Protein AF-A0A8T1JBS8-F1 (afdb_monomer_lite)

Organism: NCBI:txid29920

Radius of gyration: 24.1 Å; chains: 1; bounding box: 53×66×50 Å

Structure (mmCIF, N/CA/C/O backbone):
data_AF-A0A8T1JBS8-F1
#
_entry.id   AF-A0A8T1JBS8-F1
#
loop_
_atom_site.group_PDB
_atom_site.id
_atom_site.type_symbol
_atom_site.label_atom_id
_atom_site.label_alt_id
_atom_site.label_comp_id
_atom_site.label_asym_id
_atom_site.label_entity_id
_atom_site.label_seq_id
_atom_site.pdbx_PDB_ins_code
_atom_site.Cartn_x
_atom_site.Cartn_y
_atom_site.Cartn_z
_atom_site.occupancy
_atom_site.B_iso_or_equiv
_atom_site.auth_seq_id
_atom_site.auth_comp_id
_atom_site.auth_asym_id
_atom_site.auth_atom_id
_atom_site.pdbx_PDB_model_num
ATOM 1 N N . MET A 1 1 ? 14.428 -13.056 30.575 1.00 50.62 1 MET A N 1
ATOM 2 C CA . MET A 1 1 ? 13.848 -11.720 30.832 1.00 50.62 1 MET A CA 1
ATOM 3 C C . MET A 1 1 ? 12.340 -11.831 30.659 1.00 50.62 1 MET A C 1
ATOM 5 O O . MET A 1 1 ? 11.921 -12.219 29.578 1.00 50.62 1 MET A O 1
ATOM 9 N N . LYS A 1 2 ? 11.546 -11.621 31.718 1.00 61.84 2 LYS A N 1
ATOM 10 C CA . LYS A 1 2 ? 10.073 -11.678 31.658 1.00 61.84 2 LYS A CA 1
ATOM 11 C C . LYS A 1 2 ? 9.541 -10.281 31.322 1.00 61.84 2 LYS A C 1
ATOM 13 O O . LYS A 1 2 ? 9.930 -9.324 31.987 1.00 61.84 2 LYS A O 1
ATOM 18 N N . PHE A 1 3 ? 8.706 -10.166 30.292 1.00 61.50 3 PHE A N 1
ATOM 19 C CA . PHE A 1 3 ? 7.931 -8.949 30.039 1.00 61.50 3 PHE A CA 1
ATOM 20 C C . PHE A 1 3 ? 6.861 -8.809 31.137 1.00 61.50 3 PHE A C 1
ATOM 22 O O . PHE A 1 3 ? 6.291 -9.831 31.522 1.00 61.50 3 PHE A O 1
ATOM 29 N N . PRO A 1 4 ? 6.591 -7.602 31.670 1.00 75.69 4 PRO A N 1
ATOM 30 C CA . PRO A 1 4 ? 5.461 -7.397 32.572 1.00 75.69 4 PRO A CA 1
ATOM 31 C C . PRO A 1 4 ? 4.165 -7.719 31.821 1.00 75.69 4 PRO A C 1
ATOM 33 O O . PRO A 1 4 ? 4.002 -7.271 30.681 1.00 75.69 4 PRO A O 1
ATOM 36 N N . GLU A 1 5 ? 3.274 -8.493 32.443 1.00 64.06 5 GLU A N 1
ATOM 37 C CA . GLU A 1 5 ? 2.110 -9.105 31.779 1.00 64.06 5 GLU A CA 1
ATOM 38 C C . GLU A 1 5 ? 1.086 -8.109 31.200 1.00 64.06 5 GLU A C 1
ATOM 40 O O . GLU A 1 5 ? 0.268 -8.511 30.387 1.00 64.06 5 GLU A O 1
ATOM 45 N N . ASP A 1 6 ? 1.204 -6.804 31.468 1.00 61.91 6 ASP A N 1
ATOM 46 C CA . ASP A 1 6 ? 0.238 -5.785 31.028 1.00 61.91 6 ASP A CA 1
ATOM 47 C C . ASP A 1 6 ? 0.905 -4.551 30.391 1.00 61.91 6 ASP A C 1
ATOM 49 O O . ASP A 1 6 ? 0.635 -3.404 30.746 1.00 61.91 6 ASP A O 1
ATOM 53 N N . THR A 1 7 ? 1.839 -4.750 29.457 1.00 68.00 7 THR A N 1
ATOM 54 C CA . THR A 1 7 ? 2.610 -3.633 28.860 1.00 68.00 7 THR A CA 1
ATOM 55 C C . THR A 1 7 ? 1.908 -2.885 27.723 1.00 68.00 7 THR A C 1
ATOM 57 O O . THR A 1 7 ? 2.415 -1.856 27.273 1.00 68.00 7 THR A O 1
ATOM 60 N N . ILE A 1 8 ? 0.731 -3.338 27.278 1.00 72.88 8 ILE A N 1
ATOM 61 C CA . ILE A 1 8 ? -0.084 -2.614 26.295 1.00 72.88 8 ILE A CA 1
ATOM 62 C C . ILE A 1 8 ? -1.314 -2.053 27.016 1.00 72.88 8 ILE A C 1
ATOM 64 O O . ILE A 1 8 ? -2.174 -2.829 27.435 1.00 72.88 8 ILE A O 1
ATOM 68 N N . PRO A 1 9 ? -1.432 -0.722 27.173 1.00 75.94 9 PRO A N 1
ATOM 69 C CA . PRO A 1 9 ? -2.581 -0.138 27.845 1.00 75.94 9 PRO A CA 1
ATOM 70 C C . PRO A 1 9 ? -3.864 -0.475 27.079 1.00 75.94 9 PRO A C 1
ATOM 72 O O . PRO A 1 9 ? -3.924 -0.372 25.853 1.00 75.94 9 PRO A O 1
ATOM 75 N N . ASN A 1 10 ? -4.914 -0.846 27.810 1.00 79.81 10 ASN A N 1
ATOM 76 C CA . ASN A 1 10 ? -6.240 -1.058 27.238 1.00 79.81 10 ASN A CA 1
ATOM 77 C C . ASN A 1 10 ? -6.840 0.295 26.817 1.00 79.81 10 ASN A C 1
ATOM 79 O O . ASN A 1 10 ? -7.503 0.980 27.599 1.00 79.81 10 ASN A O 1
ATOM 83 N N . VAL A 1 11 ? -6.564 0.707 25.580 1.00 82.62 11 VAL A N 1
ATOM 84 C CA . VAL A 1 11 ? -7.058 1.965 25.015 1.00 82.62 11 VAL A CA 1
ATOM 85 C C . VAL A 1 11 ? -8.442 1.747 24.406 1.00 82.62 11 VAL A C 1
ATOM 87 O O . VAL A 1 11 ? -8.603 1.106 23.367 1.00 82.62 11 VAL A O 1
ATOM 90 N N . LYS A 1 12 ? -9.469 2.342 25.022 1.00 88.50 12 LYS A N 1
ATOM 91 C CA . LYS A 1 12 ? -10.820 2.397 24.449 1.00 88.50 12 LYS A CA 1
ATOM 92 C C . LYS A 1 12 ? -10.935 3.587 23.502 1.00 88.50 12 LYS A C 1
ATOM 94 O O . LYS A 1 12 ? -10.988 4.735 23.929 1.00 88.50 12 LYS A O 1
ATOM 99 N N . LEU A 1 13 ? -11.015 3.305 22.207 1.00 90.50 13 LEU A N 1
ATOM 100 C CA . LEU A 1 13 ? -11.254 4.331 21.193 1.00 90.50 13 LEU A CA 1
ATOM 101 C C . LEU A 1 13 ? -12.722 4.772 21.182 1.00 90.50 13 LEU A C 1
ATOM 103 O O . LEU A 1 13 ? -13.633 3.949 21.336 1.00 90.50 13 LEU A O 1
ATOM 107 N N . SER A 1 14 ? -12.951 6.063 20.929 1.00 95.12 14 SER A N 1
ATOM 108 C CA . SER A 1 14 ? -14.286 6.573 20.618 1.00 95.12 14 SER A CA 1
ATOM 109 C C . SER A 1 14 ? -14.818 5.928 19.331 1.00 95.12 14 SER A C 1
ATOM 111 O O . SER A 1 14 ? -14.056 5.481 18.468 1.00 95.12 14 SER A O 1
ATOM 113 N N . LYS A 1 15 ? -16.148 5.877 19.179 1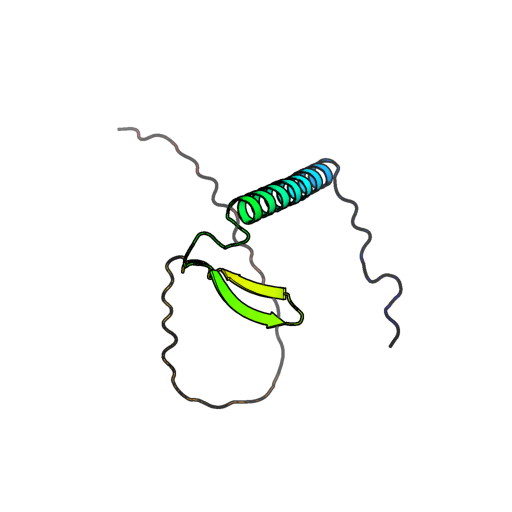.00 96.38 15 LYS A N 1
ATOM 114 C CA . LYS A 1 15 ? -16.783 5.297 17.981 1.00 96.38 15 LYS A CA 1
ATOM 115 C C . LYS A 1 15 ? -16.337 6.010 16.699 1.00 96.38 15 LYS A C 1
ATOM 117 O O . LYS A 1 15 ? -16.092 5.353 15.693 1.00 96.38 15 LYS A O 1
ATOM 122 N N . THR A 1 16 ? -16.191 7.333 16.759 1.00 96.94 16 THR A N 1
ATOM 123 C CA . THR A 1 16 ? -15.764 8.170 15.632 1.00 96.94 16 THR A CA 1
ATOM 124 C C . THR A 1 16 ? -14.320 7.891 15.232 1.00 96.94 16 THR A C 1
ATOM 126 O O . THR A 1 16 ? -14.054 7.668 14.054 1.00 96.94 16 THR A O 1
ATOM 129 N N . LEU A 1 17 ? -13.401 7.825 16.200 1.00 96.81 17 LEU A N 1
ATOM 130 C CA . LEU A 1 17 ? -11.993 7.531 15.934 1.00 96.81 17 LEU A CA 1
ATOM 131 C C . LEU A 1 17 ? -11.811 6.114 15.382 1.00 96.81 17 LEU A C 1
ATOM 133 O O . LEU A 1 17 ? -11.064 5.914 14.430 1.00 96.81 17 LEU A O 1
ATOM 137 N N . ARG A 1 18 ? -12.551 5.135 15.918 1.00 96.81 18 ARG A N 1
ATOM 138 C CA . ARG A 1 18 ? -12.550 3.767 15.383 1.00 96.81 18 ARG A CA 1
ATOM 139 C C . ARG A 1 18 ? -13.022 3.733 13.928 1.00 96.81 18 ARG A C 1
ATOM 141 O O . ARG A 1 18 ? -12.366 3.113 13.102 1.00 96.81 18 ARG A O 1
ATOM 148 N N . ALA A 1 19 ? -14.124 4.412 13.610 1.00 97.44 19 ALA A N 1
ATOM 149 C CA . ALA A 1 19 ? -14.632 4.483 12.241 1.00 97.44 19 ALA A CA 1
ATOM 150 C C . ALA A 1 19 ? -13.640 5.174 11.288 1.00 97.44 19 ALA A C 1
ATOM 152 O O . ALA A 1 19 ? -13.470 4.728 10.157 1.00 97.44 19 ALA A O 1
ATOM 153 N N . ALA A 1 20 ? -12.956 6.229 11.745 1.00 97.81 20 ALA A N 1
ATOM 154 C CA . ALA A 1 20 ? -11.925 6.906 10.962 1.00 97.81 20 ALA A CA 1
ATOM 155 C C . ALA A 1 20 ? -10.740 5.979 10.644 1.00 97.81 20 ALA A C 1
ATOM 157 O O . ALA A 1 20 ? -10.364 5.868 9.480 1.00 97.81 20 ALA A O 1
ATOM 158 N N . LEU A 1 21 ? -10.224 5.255 11.644 1.00 97.50 21 LEU A N 1
ATOM 159 C CA . LEU A 1 21 ? -9.131 4.295 11.454 1.00 97.50 21 LEU A CA 1
ATOM 160 C C . LEU A 1 21 ? -9.521 3.141 10.528 1.00 97.50 21 LEU A C 1
ATOM 162 O O . LEU A 1 21 ? -8.725 2.744 9.684 1.00 97.50 21 LEU A O 1
ATOM 166 N N . ILE A 1 22 ? -10.749 2.622 10.646 1.00 98.00 22 ILE A N 1
ATOM 167 C CA . ILE A 1 22 ? -11.253 1.584 9.735 1.00 98.00 22 ILE A CA 1
ATOM 168 C C . ILE A 1 22 ? -11.257 2.110 8.296 1.00 98.00 22 ILE A C 1
ATOM 170 O O . ILE A 1 22 ? -10.710 1.464 7.407 1.00 98.00 22 ILE A O 1
ATOM 174 N N . ARG A 1 23 ? -11.803 3.310 8.065 1.00 98.38 23 ARG A N 1
ATOM 175 C CA . ARG A 1 23 ? -11.835 3.920 6.727 1.00 98.38 23 ARG A CA 1
ATOM 176 C C . ARG A 1 23 ? -10.441 4.148 6.151 1.00 98.38 23 ARG A C 1
ATOM 178 O O . ARG A 1 23 ? -10.239 3.945 4.953 1.00 98.38 23 ARG A O 1
ATOM 185 N N . GLU A 1 24 ? -9.498 4.593 6.973 1.00 98.25 24 GLU A N 1
ATOM 186 C CA . GLU A 1 24 ? -8.108 4.782 6.559 1.00 98.25 24 GLU A CA 1
ATOM 187 C C . GLU A 1 24 ? -7.465 3.445 6.181 1.00 98.25 24 GLU A C 1
ATOM 189 O O . GLU A 1 24 ? -6.933 3.317 5.080 1.00 98.25 24 GLU A O 1
ATOM 194 N N . ALA A 1 25 ? -7.598 2.426 7.034 1.00 98.44 25 ALA A N 1
ATOM 195 C CA . ALA A 1 25 ? -7.068 1.092 6.777 1.00 98.44 25 ALA A CA 1
ATOM 196 C C . ALA A 1 25 ? -7.631 0.498 5.479 1.00 98.44 25 ALA A C 1
ATOM 198 O O . ALA A 1 25 ? -6.875 0.036 4.627 1.00 98.44 25 ALA A O 1
ATOM 199 N N . GLU A 1 26 ? -8.946 0.580 5.274 1.00 98.56 26 GLU A N 1
ATOM 200 C CA . GLU A 1 26 ? -9.572 0.148 4.025 1.00 98.56 26 GLU A CA 1
ATOM 201 C C . GLU A 1 26 ? -9.041 0.911 2.807 1.00 98.56 26 GLU A C 1
ATOM 203 O O . GLU A 1 26 ? -8.872 0.340 1.731 1.00 98.56 26 GLU A O 1
ATOM 208 N N . THR A 1 27 ? -8.783 2.209 2.960 1.00 98.50 27 THR A N 1
ATOM 209 C CA . THR A 1 27 ? -8.244 3.037 1.878 1.00 98.50 27 THR A CA 1
ATOM 210 C C . THR A 1 27 ? -6.829 2.604 1.519 1.00 98.50 27 THR A C 1
ATOM 212 O O . THR A 1 27 ? -6.536 2.446 0.336 1.00 98.50 27 THR A O 1
ATOM 215 N N . VAL A 1 28 ? -5.980 2.330 2.512 1.00 98.44 28 VAL A N 1
ATOM 216 C CA . VAL A 1 28 ? -4.627 1.798 2.292 1.00 98.44 28 VAL A CA 1
ATOM 217 C C . VAL A 1 28 ? -4.684 0.439 1.600 1.00 98.44 28 VAL A C 1
ATOM 219 O O . VAL A 1 28 ? -3.943 0.219 0.645 1.00 98.44 28 VAL A O 1
ATOM 222 N N . VAL A 1 29 ? -5.583 -0.454 2.023 1.00 98.56 29 VAL A N 1
ATOM 223 C CA . VAL A 1 29 ? -5.753 -1.772 1.391 1.00 98.56 29 VAL A CA 1
ATOM 224 C C . VAL A 1 29 ? -6.159 -1.620 -0.073 1.00 98.56 29 VAL A C 1
ATOM 226 O O . VAL A 1 29 ? -5.483 -2.161 -0.945 1.00 98.56 29 VAL A O 1
ATOM 229 N N . ARG A 1 30 ? -7.204 -0.833 -0.361 1.00 98.50 30 ARG A N 1
ATOM 230 C CA . ARG A 1 30 ? -7.667 -0.596 -1.738 1.00 98.50 30 ARG A CA 1
ATOM 231 C C . ARG A 1 30 ? -6.573 0.017 -2.611 1.00 98.50 30 ARG A C 1
ATOM 233 O O . ARG A 1 30 ? -6.328 -0.476 -3.705 1.00 98.50 30 ARG A O 1
ATOM 240 N N . ALA A 1 31 ? -5.879 1.039 -2.111 1.00 97.38 31 ALA A N 1
ATOM 241 C CA . ALA A 1 31 ? -4.789 1.685 -2.838 1.00 97.38 31 ALA A CA 1
ATOM 242 C C . ALA A 1 31 ? -3.612 0.730 -3.090 1.00 97.38 31 ALA A C 1
ATOM 244 O O . ALA A 1 31 ? -2.997 0.778 -4.151 1.00 97.38 31 ALA A O 1
ATOM 245 N N . THR A 1 32 ? -3.314 -0.161 -2.141 1.00 97.00 32 THR A N 1
ATOM 246 C CA . THR A 1 32 ? -2.246 -1.160 -2.290 1.00 97.00 32 THR A CA 1
ATOM 247 C C . THR A 1 32 ? -2.604 -2.200 -3.348 1.00 97.00 32 THR A C 1
ATOM 249 O O . THR A 1 32 ? -1.761 -2.520 -4.181 1.00 97.00 32 THR A O 1
ATOM 252 N N . ILE A 1 33 ? -3.848 -2.695 -3.348 1.00 98.00 33 ILE A N 1
ATOM 253 C CA . ILE A 1 33 ? -4.342 -3.633 -4.368 1.00 98.00 33 ILE A CA 1
ATOM 254 C C . ILE A 1 33 ? -4.266 -2.979 -5.746 1.00 98.00 33 ILE A C 1
ATOM 256 O O . ILE A 1 33 ? -3.617 -3.521 -6.633 1.00 98.00 33 ILE A O 1
ATOM 260 N N . GLN A 1 34 ? -4.819 -1.773 -5.888 1.00 97.25 34 GLN A N 1
ATOM 261 C CA . GLN A 1 34 ? -4.802 -1.035 -7.149 1.00 97.25 34 GLN A CA 1
ATOM 262 C C . GLN A 1 34 ? -3.373 -0.778 -7.653 1.00 97.25 34 GLN A C 1
ATOM 264 O O . GLN A 1 34 ? -3.090 -0.930 -8.839 1.00 97.25 34 GLN A O 1
ATOM 269 N N . ALA A 1 35 ? -2.447 -0.401 -6.765 1.00 92.50 35 ALA A N 1
ATOM 270 C CA . ALA A 1 35 ? -1.048 -0.195 -7.134 1.00 92.50 35 ALA A CA 1
ATOM 271 C C . ALA A 1 35 ? -0.365 -1.499 -7.578 1.00 92.50 35 ALA A C 1
ATOM 273 O O . ALA A 1 35 ? 0.462 -1.477 -8.489 1.00 92.50 35 ALA A O 1
ATOM 274 N N . ASN A 1 36 ? -0.707 -2.629 -6.953 1.00 94.94 36 ASN A N 1
ATOM 275 C CA . ASN A 1 36 ? -0.197 -3.938 -7.343 1.00 94.94 36 ASN A CA 1
ATOM 276 C C . ASN A 1 36 ? -0.764 -4.391 -8.697 1.00 94.94 36 ASN A C 1
ATOM 278 O O . ASN A 1 36 ? -0.008 -4.871 -9.533 1.00 94.94 36 ASN A O 1
ATOM 282 N N . GLU A 1 37 ? -2.061 -4.198 -8.936 1.00 96.25 37 GLU A N 1
ATOM 283 C CA . GLU A 1 37 ? -2.700 -4.472 -10.231 1.00 96.25 37 GLU A CA 1
ATOM 284 C C . GLU A 1 37 ? -2.042 -3.652 -11.345 1.00 96.25 37 GLU A C 1
ATOM 286 O O . GLU A 1 37 ? -1.546 -4.222 -12.313 1.00 96.25 37 GLU A O 1
ATOM 291 N N . ALA A 1 38 ? -1.881 -2.341 -11.147 1.00 92.25 38 ALA A N 1
ATOM 292 C CA . ALA A 1 38 ? -1.195 -1.477 -12.107 1.00 92.25 38 ALA A CA 1
ATOM 293 C C . ALA A 1 38 ? 0.269 -1.896 -12.361 1.00 92.25 38 ALA A C 1
ATOM 295 O O . ALA A 1 38 ? 0.774 -1.771 -13.477 1.00 92.25 38 ALA A O 1
ATOM 296 N N . PHE A 1 39 ? 0.970 -2.403 -11.340 1.00 91.44 39 PHE A N 1
ATOM 297 C CA . PHE A 1 39 ? 2.327 -2.935 -11.493 1.00 91.44 39 PHE A CA 1
ATOM 298 C C . PHE A 1 39 ? 2.357 -4.210 -12.348 1.00 91.44 39 PHE A C 1
ATOM 300 O O . PHE A 1 39 ? 3.262 -4.377 -13.171 1.00 91.44 39 PHE A O 1
ATOM 307 N N . LEU A 1 40 ? 1.378 -5.099 -12.168 1.00 93.38 40 LEU A N 1
ATOM 308 C CA . LEU A 1 40 ? 1.248 -6.319 -12.963 1.00 93.38 40 LEU A CA 1
ATOM 309 C C . LEU A 1 40 ? 0.877 -5.997 -14.415 1.00 93.38 40 LEU A C 1
ATOM 311 O O . LEU A 1 40 ? 1.539 -6.511 -15.319 1.00 93.38 40 LEU A O 1
ATOM 315 N N . ASP A 1 41 ? -0.075 -5.088 -14.635 1.00 93.94 41 ASP A N 1
ATOM 316 C CA . ASP A 1 41 ? -0.475 -4.608 -15.966 1.00 93.94 41 ASP A CA 1
ATOM 317 C C . ASP A 1 41 ? 0.699 -3.952 -16.712 1.00 93.94 41 ASP A C 1
ATOM 319 O O . ASP A 1 41 ? 0.858 -4.116 -17.921 1.00 93.94 41 ASP A O 1
ATOM 323 N N . GLY A 1 42 ? 1.590 -3.274 -15.980 1.00 88.81 42 GLY A N 1
ATOM 324 C CA . GLY A 1 42 ? 2.850 -2.720 -16.485 1.00 88.81 42 GLY A CA 1
ATOM 325 C C . GLY A 1 42 ? 3.953 -3.754 -16.758 1.00 88.81 42 GLY A C 1
ATOM 326 O O . GLY A 1 42 ? 5.110 -3.379 -16.968 1.00 88.81 42 GLY A O 1
ATOM 327 N N . GLY A 1 43 ? 3.644 -5.053 -16.724 1.00 91.31 43 GLY A N 1
ATOM 328 C CA . GLY A 1 43 ? 4.603 -6.127 -16.979 1.00 91.31 43 GLY A CA 1
ATOM 329 C C . GLY A 1 43 ? 5.562 -6.379 -15.815 1.00 91.31 43 GLY A C 1
ATOM 330 O O . GLY A 1 43 ? 6.721 -6.731 -16.036 1.00 91.31 43 GLY A O 1
ATOM 331 N N . SER A 1 44 ? 5.100 -6.185 -14.575 1.00 89.38 44 SER A N 1
ATOM 332 C CA . SER A 1 44 ? 5.906 -6.334 -13.353 1.00 89.38 44 SER A CA 1
ATOM 333 C C . SER A 1 44 ? 7.144 -5.428 -13.324 1.00 89.38 44 SER A C 1
ATOM 335 O O . SER A 1 44 ? 8.233 -5.828 -12.895 1.00 89.38 44 SER A O 1
ATOM 337 N N . ARG A 1 45 ? 6.993 -4.191 -13.806 1.00 86.69 45 ARG A N 1
ATOM 338 C CA . ARG A 1 45 ? 8.051 -3.175 -13.840 1.00 86.69 45 ARG A CA 1
ATOM 339 C C . ARG A 1 45 ? 7.560 -1.871 -13.228 1.00 86.69 45 ARG A C 1
ATOM 341 O O . ARG A 1 45 ? 6.422 -1.464 -13.427 1.00 86.69 45 ARG A O 1
ATOM 348 N N . PHE A 1 46 ? 8.437 -1.199 -12.485 1.00 85.69 46 PHE A N 1
ATOM 349 C CA . PHE A 1 46 ? 8.121 0.121 -11.948 1.00 85.69 46 PHE A CA 1
ATOM 350 C C . PHE A 1 46 ? 8.178 1.172 -13.072 1.00 85.69 46 PHE A C 1
ATOM 352 O O . PHE A 1 46 ? 9.177 1.209 -13.791 1.00 85.69 46 PHE A O 1
ATOM 359 N N . PRO A 1 47 ? 7.149 2.026 -13.225 1.00 71.50 47 PRO A N 1
ATOM 360 C CA . PRO A 1 47 ? 6.998 2.894 -14.398 1.00 71.50 47 PRO A CA 1
ATOM 361 C C . PRO A 1 47 ? 7.950 4.109 -14.459 1.00 71.50 47 PRO A C 1
ATOM 363 O O . PRO A 1 47 ? 7.991 4.785 -15.484 1.00 71.50 47 PRO A O 1
ATOM 366 N N . ASN A 1 48 ? 8.743 4.394 -13.413 1.00 69.12 48 ASN A N 1
ATOM 367 C CA . ASN A 1 48 ? 9.487 5.658 -13.279 1.00 69.12 48 ASN A CA 1
ATOM 368 C C . ASN A 1 48 ? 10.942 5.453 -12.814 1.00 69.12 48 ASN A C 1
ATOM 370 O O . ASN A 1 48 ? 11.233 4.526 -12.054 1.00 69.12 48 ASN A O 1
ATOM 374 N N . SER A 1 49 ? 11.826 6.405 -13.147 1.00 68.62 49 SER A N 1
ATOM 375 C CA . SER A 1 49 ? 13.213 6.497 -12.646 1.00 68.62 49 SER A CA 1
ATOM 376 C C . SER A 1 49 ? 13.337 6.707 -11.130 1.00 68.62 49 SER A C 1
ATOM 378 O O . SER A 1 49 ? 14.429 6.598 -10.574 1.00 68.62 49 SER A O 1
ATOM 380 N N . ASP A 1 50 ? 12.233 7.013 -10.448 1.00 82.50 50 ASP A N 1
ATOM 381 C CA . ASP A 1 50 ? 12.215 7.352 -9.018 1.00 82.50 50 ASP A CA 1
ATOM 382 C C . ASP A 1 50 ? 12.472 6.138 -8.116 1.00 82.50 50 ASP A C 1
ATOM 384 O O . ASP A 1 50 ? 12.839 6.275 -6.942 1.00 82.50 50 ASP A O 1
ATOM 388 N N . TRP A 1 51 ? 12.269 4.938 -8.665 1.00 87.94 51 TRP A N 1
ATOM 389 C CA . TRP A 1 51 ? 12.490 3.667 -7.995 1.00 87.94 51 TRP A CA 1
ATOM 390 C C . TRP A 1 51 ? 13.894 3.161 -8.293 1.00 87.94 51 TRP A C 1
ATOM 392 O O . TRP A 1 51 ? 14.210 2.746 -9.406 1.00 87.94 51 TRP A O 1
ATOM 402 N N . ARG A 1 52 ? 14.745 3.135 -7.268 1.00 88.81 52 ARG A N 1
ATOM 403 C CA . ARG A 1 52 ? 16.063 2.503 -7.371 1.00 88.81 52 ARG A CA 1
ATOM 404 C C . ARG A 1 52 ? 15.987 1.053 -6.933 1.00 88.81 52 ARG A C 1
ATOM 406 O O . ARG A 1 52 ? 15.397 0.734 -5.899 1.00 88.81 52 ARG A O 1
ATOM 413 N N . PHE A 1 53 ? 16.647 0.192 -7.691 1.00 90.50 53 PHE A N 1
ATOM 414 C CA . PHE A 1 53 ? 16.923 -1.170 -7.268 1.00 90.50 53 PHE A CA 1
ATOM 415 C C . PHE A 1 53 ? 17.874 -1.158 -6.066 1.00 90.50 53 PHE A C 1
ATOM 417 O O . PHE A 1 53 ? 18.879 -0.448 -6.061 1.00 90.50 53 PHE A O 1
ATOM 424 N N . VAL A 1 54 ? 17.530 -1.918 -5.030 1.00 92.69 54 VAL A N 1
ATOM 425 C CA . VAL A 1 54 ? 18.315 -2.027 -3.794 1.00 92.69 54 VAL A CA 1
ATOM 426 C C . VAL A 1 54 ? 19.079 -3.339 -3.775 1.00 92.69 54 VAL A C 1
ATOM 428 O O . VAL A 1 54 ? 20.278 -3.347 -3.513 1.00 92.69 54 VAL A O 1
ATOM 431 N N . ARG A 1 55 ? 18.381 -4.455 -4.007 1.00 94.62 55 ARG A N 1
ATOM 432 C CA . ARG A 1 55 ? 18.970 -5.798 -4.001 1.00 94.62 55 ARG A CA 1
ATOM 433 C C . ARG A 1 55 ? 18.023 -6.829 -4.602 1.00 94.62 55 ARG A C 1
ATOM 435 O O . ARG A 1 55 ? 16.809 -6.654 -4.543 1.00 94.62 55 ARG A O 1
ATOM 442 N N . ALA A 1 56 ? 18.594 -7.943 -5.048 1.00 96.12 56 ALA A N 1
ATOM 443 C CA . ALA A 1 56 ? 17.873 -9.178 -5.325 1.00 96.12 56 ALA A CA 1
ATOM 444 C C . ALA A 1 56 ? 18.264 -10.236 -4.288 1.00 96.12 56 ALA A C 1
ATOM 446 O O . ALA A 1 56 ? 19.440 -10.363 -3.939 1.00 96.12 56 ALA A O 1
ATOM 447 N N . LYS A 1 57 ? 17.292 -10.987 -3.769 1.00 95.44 57 LYS A N 1
ATOM 448 C CA . LYS A 1 57 ? 17.537 -12.121 -2.871 1.00 95.44 57 LYS A CA 1
ATOM 449 C C . LYS A 1 57 ? 16.435 -13.161 -3.038 1.00 95.44 57 LYS A C 1
ATOM 451 O O . LYS A 1 57 ? 15.269 -12.817 -2.912 1.00 95.44 57 LYS A O 1
ATOM 456 N N . GLN A 1 58 ? 16.810 -14.423 -3.274 1.00 95.19 58 GLN A N 1
ATOM 457 C CA . GLN A 1 58 ? 15.870 -15.557 -3.359 1.00 95.19 58 GLN A CA 1
ATOM 458 C C . GLN A 1 58 ? 14.710 -15.323 -4.349 1.00 95.19 58 GLN A C 1
ATOM 460 O O . GLN A 1 58 ? 13.557 -15.593 -4.040 1.00 95.19 58 GLN A O 1
ATOM 465 N N . GLY A 1 59 ? 15.001 -14.762 -5.526 1.00 90.88 59 GLY A N 1
ATOM 466 C CA . GLY A 1 59 ? 13.972 -14.460 -6.530 1.00 90.88 59 GLY A CA 1
ATOM 467 C C . GLY A 1 59 ? 13.114 -13.222 -6.234 1.00 90.88 59 GLY A C 1
ATOM 468 O O . GLY A 1 59 ? 12.246 -12.893 -7.033 1.00 90.88 59 GLY A O 1
ATOM 469 N N . LEU A 1 60 ? 13.369 -12.502 -5.134 1.00 91.56 60 LEU A N 1
ATOM 470 C CA . LEU A 1 60 ? 12.711 -11.234 -4.818 1.00 91.56 60 LEU A CA 1
ATOM 471 C C . LEU A 1 60 ? 13.618 -10.050 -5.154 1.00 91.56 60 LEU A C 1
ATOM 473 O O . LEU A 1 60 ? 14.754 -9.975 -4.677 1.00 91.56 60 LEU A O 1
ATOM 477 N N . ASN A 1 61 ? 13.080 -9.092 -5.907 1.00 92.44 61 ASN A N 1
ATOM 478 C CA . ASN A 1 61 ? 13.729 -7.818 -6.195 1.00 92.44 61 ASN A CA 1
ATOM 479 C C . ASN A 1 61 ? 13.169 -6.734 -5.273 1.00 92.44 61 ASN A C 1
ATOM 481 O O . ASN A 1 61 ? 11.963 -6.507 -5.218 1.00 92.44 61 ASN A O 1
ATOM 485 N N . VAL A 1 62 ? 14.052 -6.052 -4.548 1.00 92.44 62 VAL A N 1
ATOM 486 C CA . VAL A 1 62 ? 13.690 -4.974 -3.627 1.00 92.44 62 VAL A CA 1
ATOM 487 C C . VAL A 1 62 ? 14.039 -3.641 -4.265 1.00 92.44 62 VAL A C 1
ATOM 489 O O . VAL A 1 62 ? 15.179 -3.425 -4.683 1.00 92.44 62 VAL A O 1
ATOM 492 N N . TYR A 1 63 ? 13.073 -2.731 -4.267 1.00 92.31 63 TYR A N 1
ATOM 493 C CA . TYR A 1 63 ? 13.218 -1.370 -4.766 1.00 92.31 63 TYR A CA 1
ATOM 494 C C . TYR A 1 63 ? 12.846 -0.377 -3.669 1.00 92.31 63 TYR A C 1
ATOM 496 O O . TYR A 1 63 ? 12.083 -0.696 -2.759 1.00 92.31 63 TYR A O 1
ATOM 504 N N . CYS A 1 64 ? 13.376 0.840 -3.743 1.00 90.94 64 CYS A N 1
ATOM 505 C CA . CYS A 1 64 ? 12.915 1.932 -2.896 1.00 90.94 64 CYS A CA 1
ATOM 506 C C . CYS A 1 64 ? 12.755 3.214 -3.705 1.00 90.94 64 CYS A C 1
ATOM 508 O O . CYS A 1 64 ? 13.581 3.529 -4.563 1.00 90.94 64 CYS A O 1
ATOM 510 N N . ARG A 1 65 ? 11.696 3.969 -3.412 1.00 89.06 65 ARG A N 1
ATOM 511 C CA . ARG A 1 65 ? 11.497 5.304 -3.973 1.00 89.06 65 ARG A CA 1
ATOM 512 C C . ARG A 1 65 ? 12.254 6.316 -3.124 1.00 89.06 65 ARG A C 1
ATOM 514 O O . ARG A 1 65 ? 12.140 6.288 -1.896 1.00 89.06 65 ARG A O 1
ATOM 521 N N . ARG A 1 66 ? 13.039 7.209 -3.734 1.00 79.25 66 ARG A N 1
ATOM 522 C CA . ARG A 1 66 ? 13.498 8.401 -3.002 1.00 79.25 66 ARG A CA 1
ATOM 523 C C . ARG A 1 66 ? 12.307 9.356 -2.886 1.00 79.25 66 ARG A C 1
ATOM 525 O O . ARG A 1 66 ? 11.658 9.602 -3.897 1.00 79.25 66 ARG A O 1
ATOM 532 N N . PRO A 1 67 ? 11.991 9.885 -1.695 1.00 73.06 67 PRO A N 1
ATOM 533 C CA . PRO A 1 67 ? 11.156 11.073 -1.629 1.00 73.06 67 PRO A CA 1
ATOM 534 C C . PRO A 1 67 ? 11.852 12.157 -2.452 1.00 73.06 67 PRO A C 1
ATOM 536 O O . PRO A 1 67 ? 13.071 12.320 -2.318 1.00 73.06 67 PRO A O 1
ATOM 539 N N . GLU A 1 68 ? 11.115 12.871 -3.301 1.00 68.25 68 GLU A N 1
ATOM 540 C CA . GLU A 1 68 ? 11.666 14.102 -3.855 1.00 68.25 68 GLU A CA 1
ATOM 541 C C . GLU A 1 68 ? 12.077 15.004 -2.687 1.00 68.25 68 GLU A C 1
ATOM 543 O O . GLU A 1 68 ? 11.366 15.048 -1.673 1.00 68.25 68 GLU A O 1
ATOM 548 N N . PRO A 1 69 ? 13.245 15.665 -2.759 1.00 62.03 69 PRO A N 1
ATOM 549 C CA . PRO A 1 69 ? 13.628 16.612 -1.734 1.00 62.03 69 PRO A CA 1
ATOM 550 C C . PRO A 1 69 ? 12.574 17.719 -1.706 1.00 62.03 69 PRO A C 1
ATOM 552 O O . PRO A 1 69 ? 12.566 18.607 -2.552 1.00 62.03 69 PRO A O 1
ATOM 555 N N . ILE A 1 70 ? 11.683 17.663 -0.716 1.00 58.59 70 ILE A N 1
ATOM 556 C CA . ILE A 1 70 ? 10.851 18.797 -0.328 1.00 58.59 70 ILE A CA 1
ATOM 557 C C . ILE A 1 70 ? 11.856 19.893 0.031 1.00 58.59 70 ILE A C 1
ATOM 559 O O . ILE A 1 70 ? 12.620 19.724 0.981 1.00 58.59 70 ILE A O 1
ATOM 563 N N . GLY A 1 71 ? 11.953 20.922 -0.816 1.00 57.31 71 GLY A N 1
ATOM 564 C CA . GLY A 1 71 ? 13.030 21.915 -0.839 1.00 57.31 71 GLY A CA 1
ATOM 565 C C . GLY A 1 71 ? 13.541 22.297 0.552 1.00 57.31 71 GLY A C 1
ATOM 566 O O . GLY A 1 71 ? 12.866 22.974 1.316 1.00 57.31 71 GLY A O 1
ATOM 567 N N . GLY A 1 72 ? 14.751 21.837 0.862 1.00 51.41 72 GLY A N 1
ATOM 568 C CA . GLY A 1 72 ? 15.393 21.984 2.164 1.00 51.41 72 GLY A CA 1
ATOM 569 C C . GLY A 1 72 ? 16.837 21.511 2.081 1.00 51.41 72 GLY A C 1
ATOM 570 O O . GLY A 1 72 ? 17.236 20.535 2.711 1.00 51.41 72 GLY A O 1
ATOM 571 N N . SER A 1 73 ? 17.613 22.157 1.212 1.00 51.38 73 SER A N 1
ATOM 572 C CA . SER A 1 73 ? 19.053 21.947 1.082 1.00 51.38 73 SER A CA 1
ATOM 573 C C . SER A 1 73 ? 19.757 22.366 2.381 1.00 51.38 73 SER A C 1
ATOM 575 O O . SER A 1 73 ? 20.188 23.508 2.526 1.00 51.38 73 SER A O 1
ATOM 577 N N . TYR A 1 74 ? 19.954 21.428 3.305 1.00 47.44 74 TYR A N 1
ATOM 578 C CA . TYR A 1 74 ? 21.102 21.484 4.208 1.00 47.44 74 TYR A CA 1
ATOM 579 C C . TYR A 1 74 ? 22.167 20.567 3.619 1.00 47.44 74 TYR A C 1
ATOM 581 O O . TYR A 1 74 ? 22.212 19.360 3.860 1.00 47.44 74 TYR A O 1
ATOM 589 N N . SER A 1 75 ? 23.003 21.158 2.769 1.00 46.00 75 SER A N 1
ATOM 590 C CA . SER A 1 75 ? 24.231 20.549 2.278 1.00 46.00 75 SER A CA 1
ATOM 591 C C . SER A 1 75 ? 25.075 20.090 3.472 1.00 46.00 75 SER A C 1
ATOM 593 O O . SER A 1 75 ? 25.740 20.908 4.108 1.00 46.00 75 SER A O 1
ATOM 595 N N . ARG A 1 76 ? 25.096 18.784 3.773 1.00 45.28 76 ARG A N 1
ATOM 596 C CA . ARG A 1 76 ? 26.116 18.200 4.656 1.00 45.28 76 ARG A CA 1
ATOM 597 C C . ARG A 1 76 ? 27.455 18.254 3.928 1.00 45.28 76 ARG A C 1
ATOM 599 O O . ARG A 1 76 ? 27.831 17.313 3.236 1.00 45.28 76 ARG A O 1
ATOM 606 N N . LYS A 1 77 ? 28.168 19.373 4.074 1.00 39.78 77 LYS A N 1
ATOM 607 C CA . LYS A 1 77 ? 29.604 19.411 3.806 1.00 39.78 77 LYS A CA 1
ATOM 608 C C . LYS A 1 77 ? 30.276 18.509 4.839 1.00 39.78 77 LYS A C 1
ATOM 610 O O . LYS A 1 77 ? 30.135 18.708 6.041 1.00 39.78 77 LYS A O 1
ATOM 615 N N . THR A 1 78 ? 30.947 17.483 4.343 1.00 47.00 78 T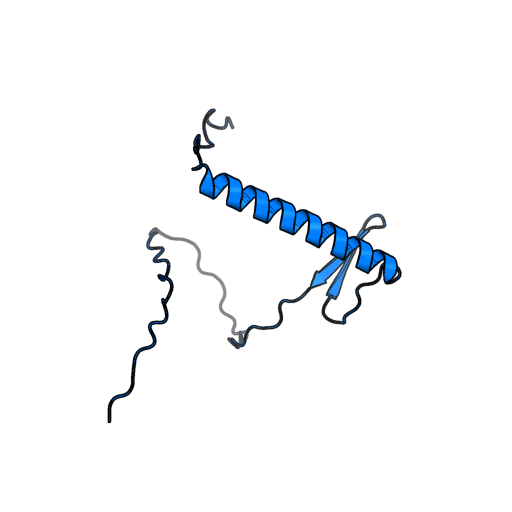HR A N 1
ATOM 616 C CA . THR A 1 78 ? 31.840 16.604 5.090 1.00 47.00 78 THR A CA 1
ATOM 617 C C . THR A 1 78 ? 32.968 17.428 5.707 1.00 47.00 78 THR A C 1
ATOM 619 O O . THR A 1 78 ? 33.782 17.995 4.982 1.00 47.00 78 THR A O 1
ATOM 622 N N . GLY A 1 79 ? 33.016 17.488 7.034 1.00 38.38 79 GLY A N 1
ATOM 623 C CA . GLY A 1 79 ? 34.147 17.991 7.805 1.00 38.38 79 GLY A CA 1
ATOM 624 C C . GLY A 1 79 ? 34.382 17.043 8.973 1.00 38.38 79 GLY A C 1
ATOM 625 O O . GLY A 1 79 ? 33.511 16.881 9.821 1.00 38.38 79 GLY A O 1
ATOM 626 N N . LEU A 1 80 ? 35.523 16.360 8.949 1.00 50.62 80 LEU A N 1
ATOM 627 C CA . LEU A 1 80 ? 36.039 15.482 9.995 1.00 50.62 80 LEU A CA 1
ATOM 628 C C . LEU A 1 80 ? 36.022 16.160 11.374 1.00 50.62 80 LEU A C 1
ATOM 630 O O . LEU A 1 80 ? 36.747 17.131 11.540 1.00 50.62 80 LEU A O 1
ATOM 634 N N . VAL A 1 81 ? 35.320 15.586 12.361 1.00 39.72 81 VAL A N 1
ATOM 635 C CA . VAL A 1 81 ? 35.812 15.457 13.748 1.00 39.72 81 VAL A CA 1
ATOM 636 C C . VAL A 1 81 ? 35.226 14.176 14.367 1.00 39.72 81 VAL A C 1
ATOM 638 O O . VAL A 1 81 ? 34.022 13.933 14.307 1.00 39.72 81 VAL A O 1
ATOM 641 N N . SER A 1 82 ? 36.119 13.350 14.912 1.00 37.50 82 SER A N 1
ATOM 642 C CA . SER A 1 82 ? 35.903 12.054 15.582 1.00 37.50 82 SER A CA 1
ATOM 643 C C . SER A 1 82 ? 35.358 12.208 17.030 1.00 37.50 82 SER A C 1
ATOM 645 O O . SER A 1 82 ? 35.189 13.335 17.492 1.00 37.50 82 SER A O 1
ATOM 647 N N . PRO A 1 83 ? 35.006 11.113 17.743 1.00 50.16 83 PRO A N 1
ATOM 648 C CA . PRO A 1 83 ? 33.902 11.072 18.702 1.00 50.16 83 PRO A CA 1
ATOM 649 C C . PRO A 1 83 ? 34.296 11.503 20.121 1.00 50.16 83 PRO A C 1
ATOM 651 O O . PRO A 1 83 ? 35.411 11.247 20.568 1.00 50.16 83 PRO A O 1
ATOM 654 N N . ILE A 1 84 ? 33.335 12.048 20.873 1.00 38.34 84 ILE A N 1
ATOM 655 C CA . ILE A 1 84 ? 33.409 12.125 22.337 1.00 38.34 84 ILE A CA 1
ATOM 656 C C . ILE A 1 84 ? 32.208 11.374 22.913 1.00 38.34 84 ILE A C 1
ATOM 658 O O . ILE A 1 84 ? 31.059 11.600 22.540 1.00 38.34 84 ILE A O 1
ATOM 662 N N . SER A 1 85 ? 32.544 10.417 23.770 1.00 36.75 85 SER A N 1
ATOM 663 C CA . SER A 1 85 ? 31.664 9.469 24.449 1.00 36.75 85 SER A CA 1
ATOM 664 C C . SER A 1 85 ? 31.082 10.085 25.751 1.00 36.75 85 SER A C 1
ATOM 666 O O . SER A 1 85 ? 31.283 11.271 26.002 1.00 36.75 85 SER A O 1
ATOM 668 N N . PRO A 1 86 ? 30.300 9.340 26.554 1.00 52.94 86 PRO A N 1
ATOM 669 C CA . PRO A 1 86 ? 28.933 9.656 26.958 1.00 52.94 86 PRO A CA 1
ATOM 670 C C . PRO A 1 86 ? 28.820 10.447 28.276 1.00 52.94 86 PRO A C 1
ATOM 672 O O . PRO A 1 86 ? 29.654 10.317 29.168 1.00 52.94 86 PRO A O 1
ATOM 675 N N . GLY A 1 87 ? 27.720 11.186 28.464 1.00 30.69 87 GLY A N 1
ATOM 676 C CA . GLY A 1 87 ? 27.406 11.760 29.774 1.00 30.69 87 GLY A CA 1
ATOM 677 C C . GLY A 1 87 ? 26.153 12.635 29.835 1.00 30.69 87 GLY A C 1
ATOM 678 O O . GLY A 1 87 ? 26.190 13.792 29.448 1.00 30.69 87 GLY A O 1
ATOM 679 N N . ILE A 1 88 ? 25.102 12.075 30.445 1.00 40.56 88 ILE A N 1
ATOM 680 C CA . ILE A 1 88 ? 24.160 12.756 31.354 1.00 40.56 88 ILE A CA 1
ATOM 681 C C . ILE A 1 88 ? 23.054 13.625 30.710 1.00 40.56 88 ILE A C 1
ATOM 683 O O . ILE A 1 88 ? 23.210 14.798 30.400 1.00 40.56 88 ILE A O 1
ATOM 687 N N . THR A 1 89 ? 21.880 12.987 30.632 1.00 40.06 89 THR A N 1
ATOM 688 C CA . THR A 1 89 ? 20.571 13.460 31.127 1.00 40.06 89 THR A CA 1
ATOM 689 C C . THR A 1 89 ? 20.055 14.826 30.652 1.00 40.06 89 THR A C 1
ATOM 691 O O . THR A 1 89 ? 20.489 15.859 31.150 1.00 40.06 89 THR A O 1
ATOM 694 N N . ARG A 1 90 ? 19.000 14.807 29.814 1.00 33.56 90 ARG A N 1
ATOM 695 C CA . ARG A 1 90 ? 17.690 15.484 30.025 1.00 33.56 90 ARG A CA 1
ATOM 696 C C . ARG A 1 90 ? 16.813 15.438 28.757 1.00 33.56 90 ARG A C 1
ATOM 698 O O . ARG A 1 90 ? 17.057 16.143 27.788 1.00 33.56 90 ARG A O 1
ATOM 705 N N . THR A 1 91 ? 15.736 14.661 28.804 1.00 39.94 91 THR A N 1
ATOM 706 C CA . THR A 1 91 ? 14.455 14.946 28.119 1.00 39.94 91 THR A CA 1
ATOM 707 C C . THR A 1 91 ? 13.498 15.599 29.133 1.00 39.94 91 THR A C 1
ATOM 709 O O . THR A 1 91 ? 13.774 15.466 30.329 1.00 39.94 91 THR A O 1
ATOM 712 N N . PRO A 1 92 ? 12.350 16.209 28.759 1.00 47.06 92 PRO A N 1
ATOM 713 C CA . PRO A 1 92 ? 11.773 16.409 27.419 1.00 47.06 92 PRO A CA 1
ATOM 714 C C . PRO A 1 92 ? 11.245 17.846 27.165 1.00 47.06 92 PRO A C 1
ATOM 716 O O . PRO A 1 92 ? 11.006 18.616 28.088 1.00 47.06 92 PRO A O 1
ATOM 719 N N . SER A 1 93 ? 10.938 18.173 25.909 1.00 38.50 93 SER A N 1
ATOM 720 C CA . SER A 1 93 ? 9.771 19.007 25.573 1.00 38.50 93 SER A CA 1
ATOM 721 C C . SER A 1 93 ? 9.441 18.810 24.093 1.00 38.50 93 SER A C 1
ATOM 723 O O . SER A 1 93 ? 10.095 19.364 23.214 1.00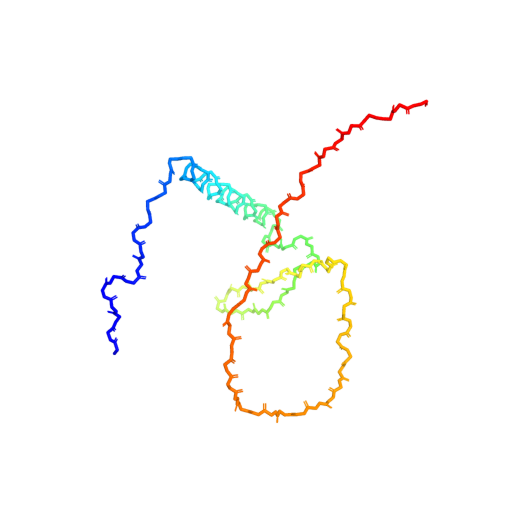 38.50 93 SER A O 1
ATOM 725 N N . LEU A 1 94 ? 8.464 17.945 23.821 1.00 40.44 94 LEU A N 1
ATOM 726 C CA . LEU A 1 94 ? 7.835 17.810 22.510 1.00 40.44 94 LEU A CA 1
ATOM 727 C C . LEU A 1 94 ? 6.688 18.824 22.449 1.00 40.44 94 LEU A C 1
ATOM 729 O O . LEU A 1 94 ? 5.565 18.509 22.840 1.00 40.44 94 LEU A O 1
ATOM 733 N N . SER A 1 95 ? 6.956 20.041 21.981 1.00 45.78 95 SER A N 1
ATOM 734 C CA . SER A 1 95 ? 5.892 20.944 21.544 1.00 45.78 95 SER A CA 1
ATOM 735 C C . SER A 1 95 ? 5.521 20.611 20.097 1.00 45.78 95 SER A C 1
ATOM 737 O O . SER A 1 95 ? 6.251 20.900 19.151 1.00 45.78 95 SER A O 1
ATOM 739 N N . LEU A 1 96 ? 4.370 19.961 19.927 1.00 46.78 96 LEU A N 1
ATOM 740 C CA . LEU A 1 96 ? 3.689 19.849 18.637 1.00 46.78 96 LEU A CA 1
ATOM 741 C C . LEU A 1 96 ? 3.191 21.247 18.215 1.00 46.78 96 LEU A C 1
ATOM 743 O O . LEU A 1 96 ? 2.550 21.913 19.031 1.00 46.78 96 LEU A O 1
ATOM 747 N N . PRO A 1 97 ? 3.433 21.713 16.976 1.00 45.19 97 PRO A N 1
ATOM 748 C CA . PRO A 1 97 ? 2.808 22.935 16.487 1.00 45.19 97 PRO A CA 1
ATOM 749 C C . PRO A 1 97 ? 1.321 22.688 16.179 1.00 45.19 97 PRO A C 1
ATOM 751 O O . PRO A 1 97 ? 0.957 21.718 15.514 1.00 45.19 97 PRO A O 1
ATOM 754 N N . LEU A 1 98 ? 0.462 23.577 16.686 1.00 45.84 98 LEU A N 1
ATOM 755 C CA . LEU A 1 98 ? -0.980 23.616 16.416 1.00 45.84 98 LEU A CA 1
ATOM 756 C C . LEU A 1 98 ? -1.267 23.903 14.926 1.00 45.84 98 LEU A C 1
ATOM 758 O O . LEU A 1 98 ? -0.486 24.608 14.281 1.00 45.84 98 LEU A O 1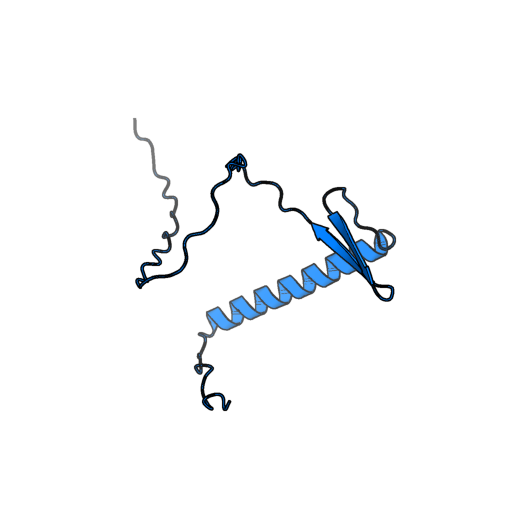
ATOM 762 N N . PRO A 1 99 ? -2.396 23.417 14.374 1.00 41.22 99 PRO A N 1
ATOM 763 C CA . PRO A 1 99 ? -2.775 23.691 12.993 1.00 41.22 99 PRO A CA 1
ATOM 764 C C . PRO A 1 99 ? -3.208 25.154 12.830 1.00 41.22 99 PRO A C 1
ATOM 766 O O . PRO A 1 99 ? -4.067 25.652 13.558 1.00 41.22 99 PRO A O 1
ATOM 769 N N . VAL A 1 100 ? -2.626 25.838 11.844 1.00 45.28 100 VAL A N 1
ATOM 770 C CA . VAL A 1 100 ? -3.045 27.179 11.420 1.00 45.28 100 VAL A CA 1
ATOM 771 C C . VAL A 1 100 ? -4.397 27.052 10.721 1.00 45.28 100 VAL A C 1
ATOM 773 O O . VAL A 1 100 ? -4.482 26.559 9.598 1.00 45.28 100 VAL A O 1
ATOM 776 N N . ILE A 1 101 ? -5.467 27.478 11.390 1.00 42.00 101 ILE A N 1
ATOM 777 C CA . ILE A 1 101 ? -6.784 27.626 10.771 1.00 42.00 101 ILE A CA 1
ATOM 778 C C . ILE A 1 101 ? -6.780 28.965 10.033 1.00 42.00 101 ILE A C 1
ATOM 780 O O . ILE A 1 101 ? -6.659 30.025 10.648 1.00 42.00 101 ILE A O 1
ATOM 784 N N . ALA A 1 102 ? -6.881 28.908 8.706 1.00 44.41 102 ALA A N 1
ATOM 785 C CA . ALA A 1 102 ? -7.074 30.074 7.862 1.00 44.41 102 ALA A CA 1
ATOM 786 C C . ALA A 1 102 ? -8.420 30.737 8.191 1.00 44.41 102 ALA A C 1
ATOM 788 O O . ALA A 1 102 ? -9.473 30.111 8.077 1.00 44.41 102 ALA A O 1
ATOM 789 N N . ALA A 1 103 ? -8.381 32.010 8.580 1.00 41.62 103 ALA A N 1
ATOM 790 C CA . ALA A 1 103 ? -9.553 32.870 8.648 1.00 41.62 103 ALA A CA 1
ATOM 791 C C . ALA A 1 103 ? -9.337 34.054 7.702 1.00 41.62 103 ALA A C 1
ATOM 793 O O . ALA A 1 103 ? -8.689 35.049 8.022 1.00 41.62 103 ALA A O 1
ATOM 794 N N . GLU A 1 104 ? -9.883 33.898 6.503 1.00 40.19 104 GLU A N 1
ATOM 795 C CA . GLU A 1 104 ? -10.246 34.982 5.605 1.00 40.19 104 GLU A CA 1
ATOM 796 C C . GLU A 1 104 ? -11.208 35.940 6.326 1.00 40.19 104 GLU A C 1
ATOM 798 O O . GLU A 1 104 ? -12.204 35.492 6.897 1.00 40.19 104 GLU A O 1
ATOM 803 N N . LYS A 1 105 ? -10.944 37.255 6.280 1.00 36.81 105 LYS A N 1
ATOM 804 C CA . LYS A 1 105 ? -12.011 38.266 6.215 1.00 36.81 105 LYS A CA 1
ATOM 805 C C . LYS A 1 105 ? -11.514 39.647 5.775 1.00 36.81 105 LYS A C 1
ATOM 807 O O . LYS A 1 105 ? -10.820 40.352 6.495 1.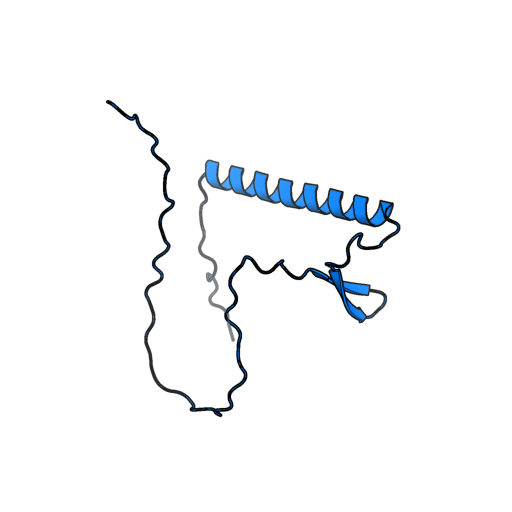00 36.81 105 LYS A O 1
ATOM 812 N N . SER A 1 106 ? -12.035 40.034 4.611 1.00 43.56 106 SER A N 1
ATOM 813 C CA . SER A 1 106 ? -12.741 41.296 4.365 1.00 43.56 106 SER A CA 1
ATOM 814 C C . SER A 1 106 ? -11.942 42.604 4.438 1.00 43.56 106 SER A C 1
ATOM 816 O O . SER A 1 106 ? -11.924 43.313 5.443 1.00 43.56 106 SER A O 1
ATOM 818 N N . LYS A 1 107 ? -11.414 42.994 3.276 1.00 50.12 107 LYS A N 1
ATOM 819 C CA . LYS A 1 107 ? -10.903 44.331 2.963 1.00 50.12 107 LYS A CA 1
ATOM 820 C C . LYS A 1 107 ? -12.061 45.338 2.898 1.00 50.12 107 LYS A C 1
ATOM 822 O O . LYS A 1 107 ? -12.930 45.230 2.041 1.00 50.12 107 LYS A O 1
ATOM 827 N N . ARG A 1 108 ? -12.068 46.319 3.803 1.00 42.41 108 ARG A N 1
ATOM 828 C CA . ARG A 1 108 ? -12.799 47.585 3.643 1.00 42.41 108 ARG A CA 1
ATOM 829 C C . ARG A 1 108 ? -11.784 48.672 3.317 1.00 42.41 108 ARG A C 1
ATOM 831 O O . ARG A 1 108 ? -10.948 48.964 4.169 1.00 42.41 108 ARG A O 1
ATOM 838 N N . ARG A 1 109 ? -11.879 49.249 2.122 1.00 46.72 109 ARG A N 1
ATOM 839 C CA . ARG A 1 109 ? -11.741 50.683 1.826 1.00 46.72 109 ARG A CA 1
ATOM 840 C C . ARG A 1 109 ? -11.847 50.900 0.329 1.00 46.72 109 ARG A C 1
ATOM 842 O O . ARG A 1 109 ? -11.173 50.141 -0.400 1.00 46.72 109 ARG A O 1
#

pLDDT: mean 71.5, std 23.35, range 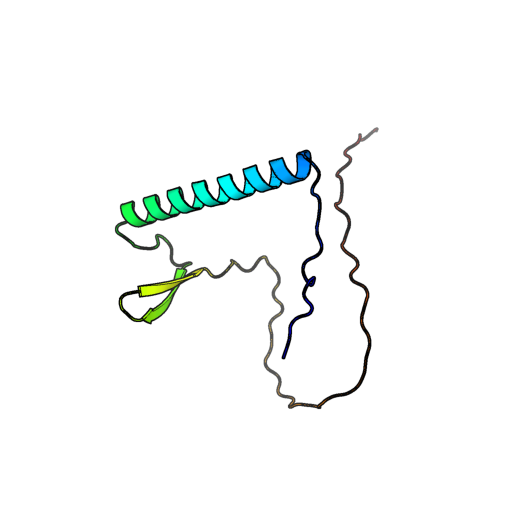[30.69, 98.56]

Secondary structure (DSSP, 8-state):
-PPPTT-S------HHHHHHHHHHHHHHHHHHHHHHHHHHHTTS--SSTTEEEEEEETTEEEEEEPPP--S------------------------PPPP----------

Sequence (109 aa):
MKFPEDTIPNVKLSKTLRAALIREAETVVRATIQANEAFLDGGSRFPNSDWRFVRAKQGLNVYCRRPEPIGGSYSRKTGLVSPISPGITRTPSLSLPLPVIAAEKSKRR

Foldseek 3Di:
DDDDPCPDDPDDDDPVVVVVVVVVVVVVVVVVVVVVVVCVVVVVDDPDPQWDFDDDDPNDTDIDGDDDPPPDDPPPDDDDDDDDDDDDDDDDDDDDDDDDDDDDDDDDD